Protein AF-A0AAT9IS35-F1 (afdb_monomer)

Secondary structure (DSSP, 8-state):
--S--TTSEEEEE-PPPBTTB---SEEEEEEE-TT--EEEEEEEEE-TTS-EEEEEEE--S---TT--PPEEEEEE--S---TTS-SS-EEEEEEE-SSSEEEEEEEEEEEPTTS-EEEEEEEEEEEE-----HHHHHHTTSPP-

Nearest PDB structures (foldseek):
  7tdz-assembly1_a  TM=3.977E-01  e=5.230E-01  Xenopus laevis
  9bk6-assembly1_A  TM=6.187E-01  e=5.089E+00  synthetic construct
  7fik-assembly1_e  TM=2.951E-01  e=8.330E-01  Xenopus laevis
  7wb4-assembly1_E  TM=2.796E-01  e=5.644E+00  Xenopus laevis

Solvent-accessible surface area (backbone atoms only — not comparable to full-atom values): 8765 Å² total; per-residue (Å²): 133,79,78,72,58,94,70,39,48,77,47,78,50,67,68,69,74,53,96,88,45,68,78,53,56,55,31,40,38,39,34,26,39,75,85,44,30,48,41,28,42,31,45,36,36,38,31,94,86,75,50,74,46,71,49,78,44,72,48,88,60,91,50,48,79,83,58,97,56,69,48,77,49,72,46,72,48,87,68,82,68,48,99,88,55,77,62,81,31,32,39,40,38,39,31,31,74,78,62,67,50,28,39,40,36,39,35,35,30,32,74,43,93,88,78,45,74,43,81,76,46,79,49,77,49,75,48,69,66,71,76,95,40,72,73,58,57,52,51,76,75,46,81,84,126

Radius of gyration: 17.11 Å; Cα contacts (8 Å, |Δi|>4): 267; chains: 1; bounding box: 49×51×41 Å

Sequence (145 aa):
MDFYVNSDRLFLLAMPRILGFVFNPISLYFVQASDGAMKAVVYEVNNTFGDRHSYVLPVRQNVSNQTHRPIHQAADKRLHVSPFMDMDMAYDFELIPPEDTFVLNIRLKQQTDGGIFRDMLFAGFTAKREALRDSALLRLFSPCR

pLDDT: mean 87.16, std 10.67, range [41.78, 97.25]

Mean predicted aligned error: 6.3 Å

Structure (mmCIF, N/CA/C/O backbone):
data_AF-A0AAT9IS35-F1
#
_entry.id   AF-A0AAT9IS35-F1
#
loop_
_atom_site.group_PDB
_atom_site.id
_atom_site.type_symbol
_atom_site.label_atom_id
_atom_site.label_alt_id
_atom_site.label_comp_id
_atom_site.label_asym_id
_atom_site.label_entity_id
_atom_site.label_seq_id
_atom_site.pdbx_PDB_ins_code
_atom_site.Cartn_x
_atom_site.Cartn_y
_atom_site.Cartn_z
_atom_site.occupancy
_atom_site.B_iso_or_equiv
_atom_site.auth_seq_id
_atom_site.auth_comp_id
_atom_site.auth_asym_id
_atom_site.auth_atom_id
_atom_site.pdbx_PDB_model_num
ATOM 1 N N . MET A 1 1 ? -0.357 -22.357 3.667 1.00 54.06 1 MET A N 1
ATOM 2 C CA . MET A 1 1 ? -0.107 -21.451 4.805 1.00 54.06 1 MET A CA 1
ATOM 3 C C . MET A 1 1 ? -1.257 -20.470 4.791 1.00 54.06 1 MET A C 1
ATOM 5 O O . MET A 1 1 ? -1.416 -19.791 3.783 1.00 54.06 1 MET A O 1
ATOM 9 N N . ASP A 1 2 ? -2.104 -20.484 5.813 1.00 68.62 2 ASP A N 1
ATOM 10 C CA . ASP A 1 2 ? -3.328 -19.681 5.799 1.00 68.62 2 ASP A CA 1
ATOM 11 C C . ASP A 1 2 ? -3.000 -18.244 6.197 1.00 68.62 2 ASP A C 1
ATOM 13 O O . ASP A 1 2 ? -2.477 -17.986 7.283 1.00 68.62 2 ASP A O 1
ATOM 17 N N . PHE A 1 3 ? -3.270 -17.300 5.295 1.00 71.94 3 PHE A N 1
ATOM 18 C CA . PHE A 1 3 ? -2.990 -15.882 5.530 1.00 71.94 3 PHE A CA 1
ATOM 19 C C . PHE A 1 3 ? -3.911 -15.272 6.595 1.00 71.94 3 PHE A C 1
ATOM 21 O O . PHE A 1 3 ? -3.524 -14.303 7.245 1.00 71.94 3 PHE A O 1
ATOM 28 N N . TYR A 1 4 ? -5.096 -15.850 6.808 1.00 84.00 4 TYR A N 1
ATOM 29 C CA . TYR A 1 4 ? -6.086 -15.395 7.781 1.00 84.00 4 TYR A CA 1
ATOM 30 C C . TYR A 1 4 ? -6.882 -16.576 8.351 1.00 84.00 4 TYR A C 1
ATOM 32 O O . TYR A 1 4 ? -6.933 -17.650 7.754 1.00 84.00 4 TYR A O 1
ATOM 40 N N . VAL A 1 5 ? -7.507 -16.364 9.506 1.00 89.69 5 VAL A N 1
ATOM 41 C CA . VAL A 1 5 ? -8.535 -17.236 10.091 1.00 89.69 5 VAL A CA 1
ATOM 42 C C . VAL A 1 5 ? -9.792 -16.414 10.394 1.00 89.69 5 VAL A C 1
ATOM 44 O O . VAL A 1 5 ? -9.729 -15.191 10.452 1.00 89.69 5 VAL A O 1
ATOM 47 N N . ASN A 1 6 ? -10.943 -17.055 10.609 1.00 89.69 6 ASN A N 1
ATOM 48 C CA . ASN A 1 6 ? -12.226 -16.349 10.789 1.00 89.69 6 ASN A CA 1
ATOM 49 C C . ASN A 1 6 ? -12.286 -15.405 12.003 1.00 89.69 6 ASN A C 1
ATOM 51 O O . ASN A 1 6 ? -13.132 -14.517 12.039 1.00 89.69 6 ASN A O 1
ATOM 55 N N . SER A 1 7 ? -11.426 -15.599 13.004 1.00 91.25 7 SER A N 1
ATOM 56 C CA . SER A 1 7 ? -11.315 -14.706 14.164 1.00 91.25 7 SER A CA 1
ATOM 57 C C . SER A 1 7 ? -10.470 -13.455 13.898 1.00 91.25 7 SER A C 1
ATOM 59 O O . SER A 1 7 ? -10.414 -12.574 14.756 1.00 91.25 7 SER A O 1
ATOM 61 N N . ASP A 1 8 ? -9.791 -13.381 12.751 1.00 93.06 8 ASP A N 1
ATOM 62 C CA . ASP A 1 8 ? -8.950 -12.246 12.384 1.00 93.06 8 ASP A CA 1
ATOM 63 C C . ASP A 1 8 ? -9.802 -11.062 11.909 1.00 93.06 8 ASP A C 1
ATOM 65 O O . ASP A 1 8 ? -10.892 -11.207 11.352 1.00 93.06 8 ASP A O 1
ATOM 69 N N . ARG A 1 9 ? -9.274 -9.855 12.100 1.00 92.38 9 ARG A N 1
ATOM 70 C CA . ARG A 1 9 ? -9.866 -8.612 11.609 1.00 92.38 9 ARG A CA 1
ATOM 71 C C . ARG A 1 9 ? -9.214 -8.230 10.288 1.00 92.38 9 ARG A C 1
ATOM 73 O O . ARG A 1 9 ? -7.988 -8.200 10.183 1.00 92.38 9 ARG A O 1
ATOM 80 N N . LEU A 1 10 ? -10.038 -7.892 9.299 1.00 93.19 10 LEU A N 1
ATOM 81 C CA . LEU A 1 10 ? -9.585 -7.354 8.020 1.00 93.19 10 LEU A CA 1
ATOM 82 C C . LEU A 1 10 ? -9.937 -5.872 7.914 1.00 93.19 10 LEU A C 1
ATOM 84 O O . LEU A 1 10 ? -11.077 -5.477 8.165 1.00 93.19 10 LEU A O 1
ATOM 88 N N . PHE A 1 11 ? -8.967 -5.059 7.504 1.00 91.31 11 PHE A N 1
ATOM 89 C CA . PHE A 1 11 ? -9.161 -3.630 7.256 1.00 91.31 11 PHE A CA 1
ATOM 90 C C . PHE A 1 11 ? -8.762 -3.282 5.831 1.00 91.31 11 PHE A C 1
ATOM 92 O O . PHE A 1 11 ? -7.799 -3.837 5.311 1.00 91.31 11 PHE A O 1
ATOM 99 N N . LEU A 1 12 ? -9.470 -2.327 5.232 1.00 94.06 12 LEU A N 1
ATOM 100 C CA . LEU A 1 12 ? -9.160 -1.778 3.918 1.00 94.06 12 LEU A CA 1
ATOM 101 C C . LEU A 1 12 ? -8.822 -0.295 4.051 1.00 94.06 12 LEU A C 1
ATOM 103 O O . LEU A 1 12 ? -9.606 0.474 4.609 1.00 94.06 12 LEU A O 1
ATOM 107 N N . LEU A 1 13 ? -7.684 0.102 3.489 1.00 93.50 13 LEU A N 1
ATOM 108 C CA . LEU A 1 13 ? -7.369 1.490 3.188 1.00 93.50 13 LEU A CA 1
ATOM 109 C C . LEU A 1 13 ? -7.463 1.703 1.677 1.00 93.50 13 LEU A C 1
ATOM 111 O O . LEU A 1 13 ? -6.655 1.177 0.911 1.00 93.50 13 LEU A O 1
ATOM 115 N N . ALA A 1 14 ? -8.459 2.482 1.276 1.00 93.38 14 ALA A N 1
ATOM 116 C CA . ALA A 1 14 ? -8.701 2.893 -0.097 1.00 93.38 14 ALA A CA 1
ATOM 117 C C . ALA A 1 14 ? -9.485 4.212 -0.101 1.00 93.38 14 ALA A C 1
ATOM 119 O O . ALA A 1 14 ? -10.139 4.567 0.883 1.00 93.38 14 ALA A O 1
ATOM 120 N N . MET A 1 15 ? -9.452 4.926 -1.220 1.00 88.69 15 MET A N 1
ATOM 121 C CA . MET A 1 15 ? -10.294 6.089 -1.455 1.00 88.69 15 MET A CA 1
ATOM 122 C C . MET A 1 15 ? -11.684 5.629 -1.926 1.00 88.69 15 MET A C 1
ATOM 124 O O . MET A 1 15 ? -11.783 4.917 -2.936 1.00 88.69 15 MET A O 1
ATOM 128 N N . PRO A 1 16 ? -12.773 6.012 -1.233 1.00 87.38 16 PRO A N 1
ATOM 129 C CA . PRO A 1 16 ? -14.121 5.790 -1.739 1.00 87.38 16 PRO A CA 1
ATOM 130 C C . PRO A 1 16 ? -14.374 6.668 -2.970 1.00 87.38 16 PRO A C 1
ATOM 132 O O . PRO A 1 16 ? -13.707 7.679 -3.184 1.00 87.38 16 PRO A O 1
ATOM 135 N N . ARG A 1 17 ? -15.372 6.310 -3.782 1.00 88.12 17 ARG A N 1
ATOM 136 C CA . ARG A 1 17 ? -15.785 7.154 -4.907 1.00 88.12 17 ARG A CA 1
ATOM 137 C C . ARG A 1 17 ? -16.432 8.434 -4.384 1.00 88.12 17 ARG A C 1
ATOM 139 O O . ARG A 1 17 ? -17.448 8.371 -3.698 1.00 88.12 17 ARG A O 1
ATOM 146 N N . ILE A 1 18 ? -15.876 9.582 -4.755 1.00 84.69 18 ILE A N 1
ATOM 147 C CA . ILE A 1 18 ? -16.357 10.904 -4.353 1.00 84.69 18 ILE A CA 1
ATOM 148 C C . ILE A 1 18 ? -16.794 11.669 -5.606 1.00 84.69 18 ILE A C 1
ATOM 150 O O . ILE A 1 18 ? -16.006 11.856 -6.527 1.00 84.69 18 ILE A O 1
ATOM 154 N N . LEU A 1 19 ? -18.068 12.085 -5.659 1.00 85.69 19 LEU 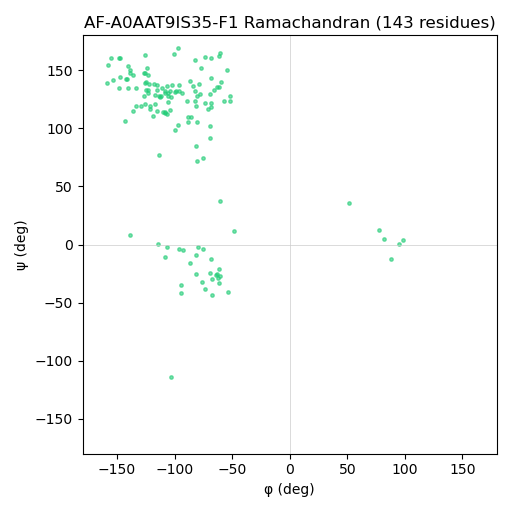A N 1
ATOM 155 C CA . LEU A 1 19 ? -18.668 12.815 -6.794 1.00 85.69 19 LEU A CA 1
ATOM 156 C C . LEU A 1 19 ? -18.443 12.143 -8.165 1.00 85.69 19 LEU A C 1
ATOM 158 O O . LEU A 1 19 ? -18.253 12.808 -9.177 1.00 85.69 19 LEU A O 1
ATOM 162 N N . GLY A 1 20 ? -18.444 10.808 -8.199 1.00 84.94 20 GLY A N 1
ATOM 163 C CA . GLY A 1 20 ? -18.211 10.029 -9.420 1.00 84.94 20 GLY A CA 1
ATOM 164 C C . GLY A 1 20 ? -16.739 9.724 -9.717 1.00 84.94 20 GLY A C 1
ATOM 165 O O . GLY A 1 20 ? -16.471 8.823 -10.508 1.00 84.94 20 GLY A O 1
ATOM 166 N N . PHE A 1 21 ? -15.797 10.373 -9.031 1.00 81.19 21 PHE A N 1
ATOM 167 C CA . PHE A 1 21 ? -14.361 10.174 -9.216 1.00 81.19 21 PHE A CA 1
ATOM 168 C C . PHE A 1 21 ? -13.796 9.191 -8.190 1.00 81.19 21 PHE A C 1
ATOM 170 O O . PHE A 1 21 ? -14.126 9.234 -7.004 1.00 81.19 21 PHE A O 1
ATOM 177 N N . VAL A 1 22 ? -12.936 8.286 -8.647 1.00 87.50 22 VAL A N 1
ATOM 178 C CA . VAL A 1 22 ? -12.158 7.390 -7.789 1.00 87.50 22 VAL A CA 1
ATOM 179 C C . VAL A 1 22 ? -10.826 7.111 -8.459 1.00 87.50 22 VAL A C 1
ATOM 181 O O . VAL A 1 22 ? -10.778 6.827 -9.654 1.00 87.50 22 VAL A O 1
ATOM 184 N N . PHE A 1 23 ? -9.749 7.181 -7.687 1.00 82.75 23 PHE A N 1
ATOM 185 C CA . PHE A 1 23 ? -8.435 6.770 -8.147 1.00 82.75 23 PHE A CA 1
ATOM 186 C C . PHE A 1 23 ? -7.690 6.103 -6.993 1.00 82.75 23 PHE A C 1
ATOM 188 O O . PHE A 1 23 ? -7.257 6.767 -6.057 1.00 82.75 23 PHE A O 1
ATOM 195 N N . ASN A 1 24 ? -7.575 4.777 -7.061 1.00 89.19 24 ASN A N 1
ATOM 196 C CA . ASN A 1 24 ? -6.856 3.953 -6.091 1.00 89.19 24 ASN A CA 1
ATOM 197 C C . ASN A 1 24 ? -5.637 3.322 -6.777 1.00 89.19 24 ASN A C 1
ATOM 199 O O . ASN A 1 24 ? -5.699 2.143 -7.130 1.00 89.19 24 ASN A O 1
ATOM 203 N N . PRO A 1 25 ? -4.537 4.071 -6.997 1.00 90.50 25 PRO A N 1
ATOM 204 C CA . PRO A 1 25 ? -3.321 3.508 -7.595 1.00 90.50 25 PRO A CA 1
ATOM 205 C C . PRO A 1 25 ? -2.751 2.383 -6.724 1.00 90.50 25 PRO A C 1
ATOM 207 O O . PRO A 1 25 ? -2.122 1.455 -7.225 1.00 90.50 25 PRO A O 1
ATOM 210 N N . ILE A 1 26 ? -3.027 2.446 -5.420 1.00 94.81 26 ILE A N 1
ATOM 211 C CA . ILE A 1 26 ? -2.792 1.377 -4.465 1.00 94.81 26 ILE A CA 1
ATOM 212 C C . ILE A 1 26 ? -3.946 1.312 -3.459 1.00 94.81 26 ILE A C 1
ATOM 214 O O . ILE A 1 26 ? -4.488 2.340 -3.055 1.00 94.81 26 ILE A O 1
ATOM 218 N N . SER A 1 27 ? -4.336 0.104 -3.069 1.00 95.88 27 SER A N 1
ATOM 219 C CA . SER A 1 27 ? -5.227 -0.187 -1.942 1.00 95.88 27 SER A CA 1
ATOM 220 C C . SER A 1 27 ? -4.533 -1.166 -1.004 1.00 95.88 27 SER A C 1
ATOM 222 O O . SER A 1 27 ? -3.856 -2.087 -1.464 1.00 95.88 27 SER A O 1
ATOM 224 N N . LEU A 1 28 ? -4.676 -0.966 0.306 1.00 96.50 28 LEU A N 1
ATOM 225 C CA . LEU A 1 28 ? -4.041 -1.821 1.308 1.00 96.50 28 LEU A CA 1
ATOM 226 C C . LEU A 1 28 ? -5.082 -2.624 2.069 1.00 96.50 28 LEU A C 1
ATOM 228 O O . LEU A 1 28 ? -6.003 -2.046 2.648 1.00 96.50 28 LEU A O 1
ATOM 232 N N . TYR A 1 29 ? -4.887 -3.937 2.127 1.00 95.56 29 TYR A N 1
ATOM 233 C CA . TYR A 1 29 ? -5.631 -4.806 3.029 1.00 95.56 29 TYR A CA 1
ATOM 234 C C . TYR A 1 29 ? -4.729 -5.223 4.181 1.00 95.56 29 TYR A C 1
ATOM 236 O O . TYR A 1 29 ? -3.635 -5.739 3.962 1.00 95.56 29 TYR A O 1
ATOM 244 N N . PHE A 1 30 ? -5.197 -5.027 5.405 1.00 93.81 30 PHE A N 1
ATOM 245 C CA . PHE A 1 30 ? -4.498 -5.426 6.621 1.00 93.81 30 PHE A CA 1
ATOM 246 C C . PHE A 1 30 ? -5.183 -6.646 7.211 1.00 93.81 30 PHE A C 1
ATOM 248 O O . PHE A 1 30 ? -6.401 -6.627 7.391 1.00 93.81 30 PHE A O 1
ATOM 255 N N . VAL A 1 31 ? -4.406 -7.674 7.539 1.00 93.31 31 VAL A N 1
ATOM 256 C CA . VAL A 1 31 ? -4.884 -8.845 8.276 1.00 93.31 31 VAL A CA 1
ATOM 257 C C . VAL A 1 31 ? -4.310 -8.788 9.680 1.00 93.31 31 VAL A C 1
ATOM 259 O O . VAL A 1 31 ? -3.101 -8.923 9.864 1.00 93.31 31 VAL A O 1
ATOM 262 N N . GLN A 1 32 ? -5.179 -8.602 10.665 1.00 90.88 32 GLN A N 1
ATOM 263 C CA . GLN A 1 32 ? -4.812 -8.500 12.070 1.00 90.88 32 GLN 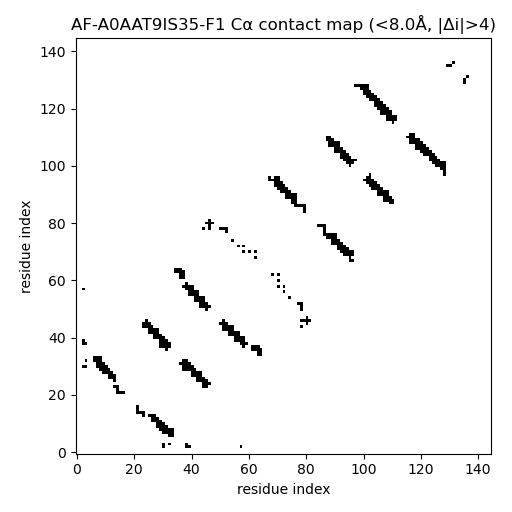A CA 1
ATOM 264 C C . GLN A 1 32 ? -5.375 -9.693 12.846 1.00 90.88 32 GLN A C 1
ATOM 266 O O . GLN A 1 32 ? -6.569 -9.976 12.775 1.00 90.88 32 GLN A O 1
ATOM 271 N N . ALA A 1 33 ? -4.522 -10.379 13.600 1.00 89.88 33 ALA A N 1
ATOM 272 C CA . ALA A 1 33 ? -4.915 -11.452 14.502 1.00 89.88 33 ALA A CA 1
ATOM 273 C C . ALA A 1 33 ? -5.868 -10.961 15.604 1.00 89.88 33 ALA A C 1
ATOM 275 O O . ALA A 1 33 ? -5.947 -9.768 15.903 1.00 89.88 33 ALA A O 1
ATOM 276 N N . SER A 1 34 ? -6.574 -11.883 16.259 1.00 88.44 34 SER A N 1
ATOM 277 C CA . SER A 1 34 ? -7.469 -11.559 17.381 1.00 88.44 34 SER A CA 1
ATOM 278 C C . SER A 1 34 ? -6.744 -10.983 18.606 1.00 88.44 34 SER A C 1
ATOM 280 O O . SER A 1 34 ? -7.342 -10.237 19.375 1.00 88.44 34 SER A O 1
ATOM 282 N N . ASP A 1 35 ? -5.460 -11.306 18.784 1.00 86.44 35 ASP A N 1
ATOM 283 C CA . ASP A 1 35 ? -4.572 -10.692 19.787 1.00 86.44 35 ASP A CA 1
ATOM 284 C C . ASP A 1 35 ? -4.028 -9.316 19.345 1.00 86.44 35 ASP A C 1
ATOM 286 O O . ASP A 1 35 ? -3.324 -8.640 20.096 1.00 86.44 35 ASP A O 1
ATOM 290 N N . GLY A 1 36 ? -4.390 -8.907 18.125 1.00 85.44 36 GLY A N 1
ATOM 291 C CA . GLY A 1 36 ? -4.049 -7.669 17.449 1.00 85.44 36 GLY A CA 1
ATOM 292 C C . GLY A 1 36 ? -2.684 -7.627 16.759 1.00 85.44 36 GLY A C 1
ATOM 293 O O . GLY A 1 36 ? -2.324 -6.593 16.193 1.00 85.44 36 GLY A O 1
ATOM 294 N N . ALA A 1 37 ? -1.940 -8.733 16.722 1.00 86.62 37 ALA A N 1
ATOM 295 C CA . ALA A 1 37 ? -0.723 -8.811 15.922 1.00 86.62 37 ALA A CA 1
ATOM 296 C C . ALA A 1 37 ? -1.031 -8.659 14.422 1.00 86.62 37 ALA A C 1
ATOM 298 O O . ALA A 1 37 ? -1.960 -9.275 13.891 1.00 86.62 37 ALA A O 1
ATOM 299 N N . MET A 1 38 ? -0.240 -7.857 13.706 1.00 89.25 38 MET A N 1
ATOM 300 C CA . MET A 1 38 ? -0.366 -7.769 12.248 1.00 89.25 38 MET A CA 1
ATOM 301 C C . MET A 1 38 ? 0.195 -9.045 11.608 1.00 89.25 38 MET A C 1
ATOM 303 O O . MET A 1 38 ? 1.365 -9.364 11.801 1.00 89.25 38 MET A O 1
ATOM 307 N N . LYS A 1 39 ? -0.621 -9.768 10.835 1.00 90.94 39 LYS A N 1
ATOM 308 C CA . LYS A 1 39 ? -0.243 -11.034 10.183 1.00 90.94 39 LYS A CA 1
ATOM 309 C C . LYS A 1 39 ? 0.242 -10.839 8.755 1.00 90.94 39 LYS A C 1
ATOM 311 O O . LYS A 1 39 ? 1.193 -11.492 8.329 1.00 90.94 39 LYS A O 1
ATOM 316 N N . ALA A 1 40 ? -0.427 -9.979 7.996 1.00 93.06 40 ALA A N 1
ATOM 317 C CA . ALA A 1 40 ? -0.119 -9.746 6.591 1.00 93.06 40 ALA A CA 1
ATOM 318 C C . ALA A 1 40 ? -0.629 -8.380 6.133 1.00 93.06 40 ALA A C 1
ATOM 320 O O . ALA A 1 40 ? -1.612 -7.859 6.665 1.00 93.06 40 ALA A O 1
ATOM 321 N N . VAL A 1 41 ? 0.019 -7.850 5.100 1.00 94.69 41 VAL A N 1
ATOM 322 C CA . VAL A 1 41 ? -0.466 -6.701 4.339 1.00 94.69 41 VAL A CA 1
ATOM 323 C C . VAL A 1 41 ? -0.536 -7.101 2.872 1.00 94.69 41 VAL A C 1
ATOM 325 O O . VAL A 1 41 ? 0.389 -7.717 2.336 1.00 94.69 41 VAL A O 1
ATOM 328 N N . VAL A 1 42 ? -1.659 -6.789 2.232 1.00 96.31 42 VAL A N 1
ATOM 329 C CA . VAL A 1 42 ? -1.842 -6.954 0.790 1.00 96.31 42 VAL A CA 1
ATOM 330 C C . VAL A 1 42 ? -1.800 -5.587 0.136 1.00 96.31 42 VAL A C 1
ATOM 332 O O . VAL A 1 42 ? -2.614 -4.725 0.461 1.00 96.31 42 VAL A O 1
ATOM 335 N N . TYR A 1 43 ? -0.880 -5.417 -0.805 1.00 97.00 43 TYR A N 1
ATOM 336 C CA . TYR A 1 43 ? -0.745 -4.218 -1.621 1.00 97.00 43 TYR A CA 1
ATOM 337 C C . TYR A 1 43 ? -1.392 -4.488 -2.972 1.00 97.00 43 TYR A C 1
ATOM 339 O O . TYR A 1 43 ? -0.800 -5.135 -3.834 1.00 97.00 43 TYR A O 1
ATOM 347 N N . GLU A 1 44 ? -2.624 -4.033 -3.152 1.00 96.75 44 GLU A N 1
ATOM 348 C CA . GLU A 1 44 ? -3.317 -4.113 -4.431 1.00 96.75 44 GLU A CA 1
ATOM 349 C C . GLU A 1 44 ? -2.983 -2.871 -5.255 1.00 96.75 44 GLU A C 1
ATOM 351 O O . GLU A 1 44 ? -3.455 -1.777 -4.958 1.00 96.75 44 GLU A O 1
ATOM 356 N N . VAL A 1 45 ? -2.138 -3.034 -6.269 1.00 95.38 45 VAL A N 1
ATOM 357 C CA . VAL A 1 45 ? -1.708 -1.955 -7.159 1.00 95.38 45 VAL A CA 1
ATOM 358 C C . VAL A 1 45 ? -2.531 -2.010 -8.437 1.00 95.38 45 VAL A C 1
ATOM 360 O O . VAL A 1 45 ? -2.659 -3.071 -9.049 1.00 95.38 45 VAL A O 1
ATOM 363 N N . ASN A 1 46 ? -3.057 -0.859 -8.846 1.00 92.81 46 ASN A N 1
ATOM 364 C CA . ASN A 1 46 ? -3.816 -0.687 -10.080 1.00 92.81 46 ASN A CA 1
ATOM 365 C C . ASN A 1 46 ? -3.049 0.251 -11.016 1.00 92.81 46 ASN A C 1
ATOM 367 O O . ASN A 1 46 ? -2.525 1.274 -10.571 1.00 92.81 46 ASN A O 1
ATOM 371 N N . ASN A 1 47 ? -2.986 -0.072 -12.309 1.00 88.75 47 ASN A N 1
ATOM 372 C CA . ASN A 1 47 ? -2.426 0.834 -13.313 1.00 88.75 47 ASN A CA 1
ATOM 373 C C . ASN A 1 47 ? -3.534 1.624 -14.034 1.00 88.75 47 ASN A C 1
ATOM 375 O O . ASN A 1 47 ? -4.725 1.335 -13.918 1.00 88.75 47 ASN A O 1
ATOM 379 N N . THR A 1 48 ? -3.143 2.635 -14.810 1.00 83.38 48 THR A N 1
ATOM 380 C CA . THR A 1 48 ? -4.080 3.442 -15.611 1.00 83.38 48 THR A CA 1
ATOM 381 C C . THR A 1 48 ? -4.594 2.720 -16.860 1.00 83.38 48 THR A C 1
ATOM 383 O O . THR A 1 48 ? -5.436 3.267 -17.567 1.00 83.38 48 THR A O 1
ATOM 386 N N . PHE A 1 49 ? -4.102 1.510 -17.137 1.00 84.31 49 PHE A N 1
ATOM 387 C CA . PHE A 1 49 ? -4.516 0.665 -18.259 1.00 84.31 49 PHE A CA 1
ATOM 388 C C . PHE A 1 49 ? -5.636 -0.318 -17.879 1.00 84.31 49 PHE A C 1
ATOM 390 O O . PHE A 1 49 ? -6.178 -0.988 -18.752 1.00 84.31 49 PHE A O 1
ATOM 397 N N . GLY A 1 50 ? -6.023 -0.365 -16.598 1.00 84.31 50 GLY A N 1
ATOM 398 C CA . GLY A 1 50 ? -7.089 -1.228 -16.085 1.00 84.31 50 GLY A CA 1
ATOM 399 C C . GLY A 1 50 ? -6.605 -2.561 -15.509 1.00 84.31 50 GLY A C 1
ATOM 400 O O . GLY A 1 50 ? -7.428 -3.336 -15.024 1.00 84.31 50 GLY A O 1
ATOM 401 N N . ASP A 1 51 ? -5.296 -2.818 -15.510 1.00 90.62 51 ASP A N 1
ATOM 402 C CA . ASP A 1 51 ? -4.716 -3.997 -14.877 1.00 90.62 51 ASP A CA 1
ATOM 403 C C . ASP A 1 51 ? -4.524 -3.795 -13.377 1.00 90.62 51 ASP A C 1
ATOM 405 O O . ASP A 1 51 ? -4.381 -2.681 -12.857 1.00 90.62 51 ASP A O 1
ATOM 409 N N . ARG A 1 52 ? -4.431 -4.931 -12.689 1.00 93.62 52 ARG A N 1
ATOM 410 C CA . ARG A 1 52 ? -4.294 -5.002 -11.245 1.00 93.62 52 ARG A CA 1
ATOM 411 C C . ARG A 1 52 ? -3.364 -6.130 -10.829 1.00 93.62 52 ARG A C 1
ATOM 413 O O . ARG A 1 52 ? -3.407 -7.218 -11.399 1.00 93.62 52 ARG A O 1
ATOM 420 N N . HIS A 1 53 ? -2.571 -5.889 -9.790 1.00 95.69 53 HIS A N 1
ATOM 421 C CA . HIS A 1 53 ? -1.729 -6.905 -9.170 1.00 95.69 53 HIS A CA 1
ATOM 422 C C . HIS A 1 53 ? -1.712 -6.766 -7.647 1.00 95.69 53 HIS A C 1
ATOM 424 O O . HIS A 1 53 ? -1.523 -5.668 -7.127 1.00 95.69 53 HIS A O 1
ATOM 430 N N . SER A 1 54 ? -1.860 -7.887 -6.939 1.00 96.56 54 SER A N 1
ATOM 431 C CA . SER A 1 54 ? -1.897 -7.921 -5.475 1.00 96.56 54 SER A CA 1
ATOM 432 C C . SER A 1 54 ? -0.632 -8.575 -4.921 1.00 96.56 54 SER A C 1
ATOM 434 O O . SER A 1 54 ? -0.417 -9.772 -5.098 1.00 96.56 54 SER A O 1
ATOM 436 N N . TYR A 1 55 ? 0.190 -7.802 -4.212 1.00 96.62 55 TYR A N 1
ATOM 437 C CA . TYR A 1 55 ? 1.351 -8.314 -3.483 1.00 96.62 55 TYR A CA 1
ATOM 438 C C . TYR A 1 55 ? 0.913 -8.726 -2.077 1.00 96.62 55 TYR A C 1
ATOM 440 O O . TYR A 1 55 ? 0.582 -7.872 -1.258 1.00 96.62 55 TYR A O 1
ATOM 448 N N . VAL A 1 56 ? 0.884 -10.028 -1.795 1.00 95.44 56 VAL A N 1
ATOM 449 C CA . VAL A 1 56 ? 0.460 -10.579 -0.497 1.00 95.44 56 VAL A CA 1
ATOM 450 C C . VAL A 1 56 ? 1.696 -10.860 0.351 1.00 95.44 56 VAL A C 1
ATOM 452 O O . VAL A 1 56 ? 2.395 -11.847 0.119 1.00 95.44 56 VAL A O 1
ATOM 455 N N . LEU A 1 57 ? 1.985 -9.993 1.324 1.00 94.75 57 LEU A N 1
ATOM 456 C CA . LEU A 1 57 ? 3.230 -10.046 2.089 1.00 94.75 57 LEU A CA 1
ATOM 457 C C . LEU A 1 57 ? 2.949 -10.357 3.571 1.00 94.75 57 LEU A C 1
ATOM 459 O O . LEU A 1 57 ? 2.340 -9.538 4.269 1.00 94.75 57 LEU A O 1
ATOM 463 N N . PRO A 1 58 ? 3.391 -11.521 4.093 1.00 92.94 58 PRO A N 1
ATOM 464 C CA . PRO A 1 58 ? 3.268 -11.826 5.512 1.00 92.94 58 PRO A CA 1
ATOM 465 C C . PRO A 1 58 ? 4.183 -10.915 6.335 1.00 92.94 58 PRO A C 1
ATOM 467 O O . PRO A 1 58 ? 5.313 -10.604 5.944 1.00 92.94 58 PRO A O 1
ATOM 470 N N . VAL A 1 59 ? 3.708 -10.508 7.504 1.00 90.38 59 VAL A N 1
ATOM 471 C CA . VAL A 1 59 ? 4.486 -9.740 8.472 1.00 90.38 59 VAL A CA 1
ATOM 472 C C . VAL A 1 59 ? 5.263 -10.737 9.324 1.00 90.38 59 VAL A C 1
ATOM 474 O O . VAL A 1 59 ? 4.698 -11.516 10.082 1.00 90.38 59 VAL A O 1
ATOM 477 N N . ARG A 1 60 ? 6.587 -10.764 9.140 1.00 80.19 60 ARG A N 1
ATOM 478 C CA . ARG A 1 60 ? 7.478 -11.722 9.822 1.00 80.19 60 ARG A CA 1
ATOM 479 C C . ARG A 1 60 ? 7.945 -11.246 11.196 1.00 80.19 60 ARG A C 1
ATOM 481 O O . ARG A 1 60 ? 8.479 -12.038 11.965 1.00 80.19 60 ARG A O 1
ATOM 488 N N . GLN A 1 61 ? 7.792 -9.958 11.488 1.00 68.88 61 GLN A N 1
ATOM 489 C CA . GLN A 1 61 ? 8.111 -9.399 12.796 1.00 68.88 61 GLN A CA 1
ATOM 490 C C . GLN A 1 61 ? 6.898 -9.532 13.709 1.0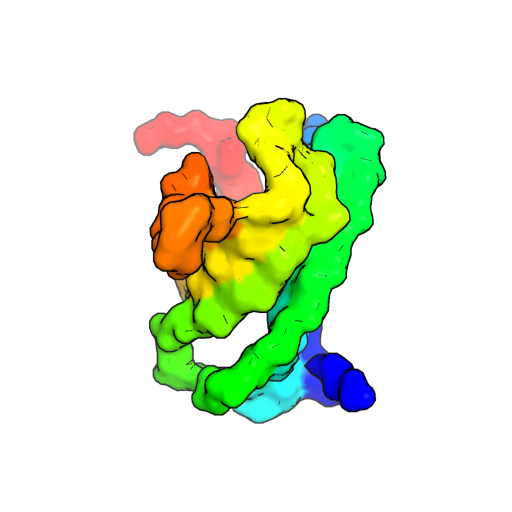0 68.88 61 GLN A C 1
ATOM 492 O O . GLN A 1 61 ? 5.771 -9.308 13.277 1.00 68.88 61 GLN A O 1
ATOM 497 N N . ASN A 1 62 ? 7.129 -9.862 14.978 1.00 58.91 62 ASN A N 1
ATOM 498 C CA . ASN A 1 62 ? 6.071 -9.904 15.981 1.00 58.91 62 ASN A CA 1
ATOM 499 C C . ASN A 1 62 ? 5.707 -8.460 16.374 1.00 58.91 62 ASN A C 1
ATOM 501 O O . ASN A 1 62 ? 6.151 -7.938 17.396 1.00 58.91 62 ASN A O 1
ATOM 505 N N . VAL A 1 63 ? 4.988 -7.768 15.489 1.00 59.78 63 VAL A N 1
ATOM 506 C CA . VAL A 1 63 ? 4.470 -6.419 15.729 1.00 59.78 63 VAL A CA 1
ATOM 507 C C . VAL A 1 63 ? 3.199 -6.588 16.552 1.00 59.78 63 VAL A C 1
ATOM 509 O O . VAL A 1 63 ? 2.104 -6.720 16.006 1.00 59.78 63 VAL A O 1
ATOM 512 N N . SER A 1 64 ? 3.366 -6.696 17.873 1.00 54.25 64 SER A N 1
ATOM 513 C CA . SER A 1 64 ? 2.236 -6.709 18.800 1.00 54.25 64 SER A CA 1
ATOM 514 C C . SER A 1 64 ? 1.639 -5.303 18.939 1.00 54.25 64 SER A C 1
ATOM 516 O O . SER A 1 64 ? 2.287 -4.301 18.628 1.00 54.25 64 SER A O 1
ATOM 518 N N . ASN A 1 65 ? 0.399 -5.273 19.427 1.00 51.34 65 ASN A N 1
ATOM 519 C CA . ASN A 1 65 ? -0.548 -4.161 19.607 1.00 51.34 65 ASN A CA 1
ATOM 520 C C . ASN A 1 65 ? -0.067 -2.854 20.281 1.00 51.34 65 ASN A C 1
ATOM 522 O O . ASN A 1 65 ? -0.896 -2.059 20.712 1.00 51.34 65 ASN A O 1
ATOM 526 N N . GLN A 1 66 ? 1.231 -2.638 20.485 1.00 52.09 66 GLN A N 1
ATOM 527 C CA . GLN A 1 66 ? 1.727 -1.569 21.359 1.00 52.09 66 GLN A CA 1
ATOM 528 C C . GLN A 1 66 ? 2.945 -0.822 20.827 1.00 52.09 66 GLN A C 1
ATOM 530 O O . GLN A 1 66 ? 3.529 -0.007 21.541 1.00 52.09 66 GLN A O 1
ATOM 535 N N . THR A 1 67 ? 3.356 -1.066 19.586 1.00 54.69 67 THR A N 1
ATOM 536 C CA . THR A 1 67 ? 4.484 -0.331 19.024 1.00 54.69 67 THR A CA 1
ATOM 537 C C . THR A 1 67 ? 4.121 0.255 17.673 1.00 54.69 67 THR A C 1
ATOM 539 O O . THR A 1 67 ? 3.883 -0.493 16.732 1.00 54.69 67 THR A O 1
ATOM 542 N N . HIS A 1 68 ? 4.181 1.588 17.578 1.00 67.06 68 HIS A N 1
ATOM 543 C CA . HIS A 1 68 ? 4.222 2.414 16.357 1.00 67.06 68 HIS A CA 1
ATOM 544 C C . HIS A 1 68 ? 5.468 2.103 15.485 1.00 67.06 68 HIS A C 1
ATOM 546 O O . HIS A 1 68 ? 6.131 2.987 14.946 1.00 67.06 68 HIS A O 1
ATOM 552 N N . ARG A 1 69 ? 5.868 0.830 15.417 1.00 79.69 69 ARG A N 1
ATOM 553 C CA . ARG A 1 69 ? 7.054 0.363 14.711 1.00 79.69 69 ARG A CA 1
ATOM 554 C C . ARG A 1 69 ? 6.725 0.202 13.231 1.00 79.69 69 ARG A C 1
ATOM 556 O O . ARG A 1 69 ? 5.725 -0.444 12.912 1.00 79.69 69 ARG A O 1
ATOM 563 N N . PRO A 1 70 ? 7.573 0.734 12.339 1.00 88.75 70 PRO A N 1
ATOM 564 C CA . PRO A 1 70 ? 7.419 0.505 10.917 1.00 88.75 70 PRO A CA 1
ATOM 565 C C . PRO A 1 70 ? 7.538 -0.983 10.568 1.00 88.75 70 PRO A C 1
ATOM 567 O O . PRO A 1 70 ? 8.439 -1.680 11.037 1.00 88.75 70 PRO A O 1
ATOM 570 N N . ILE A 1 71 ? 6.638 -1.460 9.715 1.00 91.88 71 ILE A N 1
ATOM 571 C CA . ILE A 1 71 ? 6.734 -2.751 9.043 1.00 91.88 71 ILE A CA 1
ATOM 572 C C . ILE A 1 71 ? 7.488 -2.522 7.738 1.00 91.88 71 ILE A C 1
ATOM 574 O O . ILE A 1 71 ? 7.057 -1.721 6.911 1.00 91.88 71 ILE A O 1
ATOM 578 N N . HIS A 1 72 ? 8.582 -3.256 7.551 1.00 93.81 72 HIS A N 1
ATOM 579 C CA . HIS A 1 72 ? 9.349 -3.256 6.310 1.00 93.81 72 HIS A CA 1
ATOM 580 C C . HIS A 1 72 ? 9.046 -4.513 5.499 1.00 93.81 72 HIS A C 1
ATOM 582 O O . HIS A 1 72 ? 9.150 -5.630 6.015 1.00 93.81 72 HIS A O 1
ATOM 588 N N . GLN A 1 73 ? 8.673 -4.341 4.234 1.00 95.00 73 GLN A N 1
ATOM 589 C CA . GLN A 1 73 ? 8.370 -5.433 3.312 1.00 95.00 73 GLN A CA 1
ATOM 590 C C . GLN A 1 73 ? 8.925 -5.117 1.926 1.00 95.00 73 GLN A C 1
ATOM 592 O O . GLN A 1 73 ? 9.070 -3.958 1.560 1.00 95.00 73 GLN A O 1
ATOM 597 N N . ALA A 1 74 ? 9.226 -6.145 1.140 1.00 95.06 74 ALA A N 1
ATOM 598 C CA . ALA A 1 74 ? 9.728 -5.968 -0.215 1.00 95.06 74 ALA A CA 1
ATOM 599 C C . ALA A 1 74 ? 9.085 -6.972 -1.170 1.00 95.06 74 ALA A C 1
ATOM 601 O O . ALA A 1 74 ? 8.713 -8.076 -0.760 1.00 95.06 74 ALA A O 1
ATOM 602 N N . ALA A 1 75 ? 8.957 -6.576 -2.434 1.00 95.94 75 ALA A N 1
ATOM 603 C CA . ALA A 1 75 ? 8.447 -7.424 -3.503 1.00 95.94 75 ALA A CA 1
ATOM 604 C C . ALA A 1 75 ? 8.999 -6.984 -4.862 1.00 95.94 75 ALA A C 1
ATOM 606 O O . ALA A 1 75 ? 9.067 -5.787 -5.138 1.00 95.94 75 ALA A O 1
ATOM 607 N N . ASP A 1 76 ? 9.323 -7.936 -5.735 1.00 95.19 76 ASP A N 1
ATOM 608 C CA . ASP A 1 76 ? 9.651 -7.627 -7.131 1.00 95.19 76 ASP A CA 1
ATOM 609 C C . ASP A 1 76 ? 8.462 -6.940 -7.803 1.00 95.19 76 ASP A C 1
ATOM 611 O O . ASP A 1 76 ? 7.315 -7.357 -7.627 1.00 95.19 76 ASP A O 1
ATOM 615 N N . LYS A 1 77 ? 8.713 -5.924 -8.625 1.00 93.88 77 LYS A N 1
ATOM 616 C CA . LYS A 1 77 ? 7.669 -5.258 -9.399 1.00 93.88 77 LYS A CA 1
ATOM 617 C C . LYS A 1 77 ? 7.130 -6.214 -10.462 1.00 93.88 77 LYS A C 1
ATOM 619 O O . LYS A 1 77 ? 7.835 -6.641 -11.369 1.00 93.88 77 LYS A O 1
ATOM 624 N N . ARG A 1 78 ? 5.836 -6.526 -10.377 1.00 93.62 78 ARG A N 1
ATOM 625 C CA . ARG A 1 78 ? 5.132 -7.429 -11.308 1.00 93.62 78 ARG A CA 1
ATOM 626 C C . ARG A 1 78 ? 4.052 -6.742 -12.141 1.00 93.62 78 ARG A C 1
ATOM 628 O O . ARG A 1 78 ? 3.432 -7.396 -12.971 1.00 93.62 78 ARG A O 1
ATOM 635 N N . LEU A 1 79 ? 3.852 -5.434 -11.967 1.00 91.38 79 LEU A N 1
ATOM 636 C CA . LEU A 1 79 ? 2.871 -4.648 -12.718 1.00 91.38 79 LEU A CA 1
ATOM 637 C C . LEU A 1 79 ? 3.533 -3.476 -13.450 1.00 91.38 79 LEU A C 1
ATOM 639 O O . LEU A 1 79 ? 4.314 -2.719 -12.866 1.00 91.38 79 LEU A O 1
ATOM 643 N N . HIS A 1 80 ? 3.192 -3.297 -14.726 1.00 87.06 80 HIS A N 1
ATOM 644 C CA . HIS A 1 80 ? 3.592 -2.119 -15.486 1.00 87.06 80 HIS A CA 1
ATOM 645 C C . HIS A 1 80 ? 2.659 -0.952 -15.141 1.00 87.06 80 HIS A C 1
ATOM 647 O O . HIS A 1 80 ? 1.494 -0.932 -15.533 1.00 87.06 80 HIS A O 1
ATOM 653 N N . VAL A 1 81 ? 3.166 -0.002 -14.352 1.00 81.62 81 VAL A N 1
ATOM 654 C CA . VAL A 1 81 ? 2.395 1.147 -13.839 1.00 81.62 81 VAL A CA 1
ATOM 655 C C . VAL A 1 81 ? 2.771 2.477 -14.497 1.00 81.62 81 VAL A C 1
ATOM 657 O O . VAL A 1 81 ? 2.085 3.470 -14.288 1.00 81.62 81 VAL A O 1
ATOM 660 N N . SER A 1 82 ? 3.865 2.519 -15.263 1.00 80.69 82 SER A N 1
ATOM 661 C CA . SER A 1 82 ? 4.372 3.731 -15.912 1.00 80.69 82 SER A CA 1
ATOM 662 C C . SER A 1 82 ? 5.274 3.371 -17.095 1.00 80.69 82 SER A C 1
ATOM 664 O O . SER A 1 82 ? 6.119 2.487 -16.932 1.00 80.69 82 SER A O 1
ATOM 666 N N . PRO A 1 83 ? 5.179 4.094 -18.227 1.00 78.81 83 PRO A N 1
ATOM 667 C CA . PRO A 1 83 ? 6.050 3.887 -19.384 1.00 78.81 83 PRO A CA 1
ATOM 668 C C . PRO A 1 83 ? 7.513 4.284 -19.129 1.00 78.81 83 PRO A C 1
ATOM 670 O O . PRO A 1 83 ? 8.378 3.947 -19.926 1.00 78.81 83 PRO A O 1
ATOM 673 N N . PHE A 1 84 ? 7.801 4.994 -18.033 1.00 83.31 84 PHE A N 1
ATOM 674 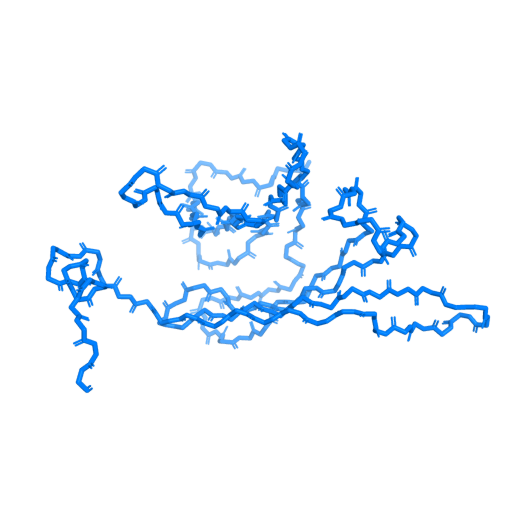C CA . PHE A 1 84 ? 9.149 5.467 -17.694 1.00 83.31 84 PHE A CA 1
ATOM 675 C C . PHE A 1 84 ? 9.899 4.549 -16.719 1.00 83.31 84 PHE A C 1
ATOM 677 O O . PHE A 1 84 ? 11.040 4.839 -16.377 1.00 83.31 84 PHE A O 1
ATOM 684 N N . MET A 1 85 ? 9.252 3.487 -16.223 1.00 82.69 85 MET A N 1
ATOM 685 C CA . MET A 1 85 ? 9.818 2.596 -15.206 1.00 82.69 85 MET A CA 1
ATOM 686 C C . MET A 1 85 ? 9.873 1.162 -15.720 1.00 82.69 85 MET A C 1
ATOM 688 O O . MET A 1 85 ? 8.831 0.544 -15.972 1.00 82.69 85 MET A O 1
ATOM 692 N N . ASP A 1 86 ? 11.085 0.616 -15.786 1.00 86.31 86 ASP A N 1
ATOM 693 C CA . ASP A 1 86 ? 11.317 -0.764 -16.198 1.00 86.31 86 ASP A CA 1
ATOM 694 C C . ASP A 1 86 ? 10.627 -1.777 -15.274 1.00 86.31 86 ASP A C 1
ATOM 696 O O . ASP A 1 86 ? 10.137 -1.477 -14.176 1.00 86.31 86 ASP A O 1
ATOM 700 N N . MET A 1 87 ? 10.530 -3.014 -15.756 1.00 90.31 87 MET A N 1
ATOM 701 C CA . MET A 1 87 ? 9.985 -4.125 -14.974 1.00 90.31 87 MET A CA 1
ATOM 702 C C . MET A 1 87 ? 11.009 -4.736 -14.020 1.00 90.31 87 MET A C 1
ATOM 704 O O . MET A 1 87 ? 10.602 -5.270 -12.994 1.00 90.31 87 MET A O 1
ATOM 708 N N . ASP A 1 88 ? 12.303 -4.621 -14.323 1.00 91.19 88 ASP A N 1
ATOM 709 C CA . ASP A 1 88 ? 13.384 -5.134 -13.479 1.00 91.19 88 ASP A CA 1
ATOM 710 C C . ASP A 1 88 ? 13.680 -4.177 -12.316 1.00 91.19 88 ASP A C 1
ATOM 712 O O . ASP A 1 88 ? 14.637 -3.401 -12.314 1.00 91.19 88 ASP A O 1
ATOM 716 N N . MET A 1 89 ? 12.748 -4.145 -11.366 1.00 93.50 89 MET A N 1
ATOM 717 C CA . MET A 1 89 ? 12.796 -3.304 -10.178 1.00 93.50 89 MET A CA 1
ATOM 718 C C . MET A 1 89 ? 12.107 -4.010 -9.006 1.00 93.50 89 MET A C 1
ATOM 720 O O . MET A 1 89 ? 11.267 -4.889 -9.199 1.00 93.50 89 MET A O 1
ATOM 724 N N . ALA A 1 90 ? 12.401 -3.580 -7.783 1.00 94.69 90 ALA A N 1
ATOM 725 C CA . ALA A 1 90 ? 11.774 -4.084 -6.567 1.00 94.69 90 ALA A CA 1
ATOM 726 C C . ALA A 1 90 ? 11.186 -2.942 -5.735 1.00 94.69 90 ALA A C 1
ATOM 728 O O . ALA A 1 90 ? 11.794 -1.882 -5.579 1.00 94.69 90 ALA A O 1
ATOM 729 N N . TYR A 1 91 ? 10.001 -3.169 -5.183 1.00 95.88 91 TYR A N 1
ATOM 730 C CA . TYR A 1 91 ? 9.418 -2.306 -4.171 1.00 95.88 91 TYR A CA 1
ATOM 731 C C . TYR A 1 91 ? 10.034 -2.596 -2.804 1.00 95.88 91 TYR A C 1
ATOM 733 O O . TYR A 1 91 ? 10.188 -3.752 -2.414 1.00 95.88 91 TYR A O 1
ATOM 741 N N . ASP A 1 92 ? 10.319 -1.530 -2.068 1.00 96.12 92 ASP A N 1
ATOM 742 C CA . ASP A 1 92 ? 10.612 -1.518 -0.640 1.00 96.12 92 ASP A CA 1
ATOM 743 C C . ASP A 1 92 ? 9.541 -0.653 0.034 1.00 96.12 92 ASP A C 1
ATOM 745 O O . ASP A 1 92 ? 9.438 0.555 -0.204 1.00 96.12 92 ASP A O 1
ATOM 749 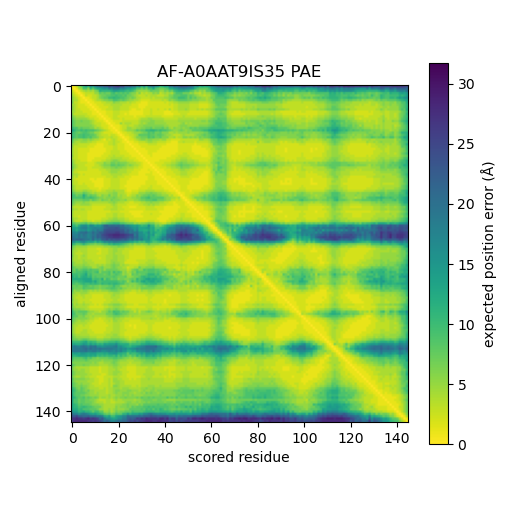N N . PHE A 1 93 ? 8.687 -1.323 0.798 1.00 96.38 93 PHE A N 1
ATOM 750 C CA . PHE A 1 93 ? 7.585 -0.752 1.544 1.00 96.38 93 PHE A CA 1
ATOM 751 C C . PHE A 1 93 ? 7.992 -0.586 3.002 1.00 96.38 93 PHE A C 1
ATOM 753 O O . PHE A 1 93 ? 8.420 -1.534 3.656 1.00 96.38 93 PHE A O 1
ATOM 760 N N . GLU A 1 94 ? 7.746 0.598 3.537 1.00 95.25 94 GLU A N 1
ATOM 761 C CA . GLU A 1 94 ? 7.843 0.899 4.957 1.00 95.25 94 GLU A CA 1
ATOM 762 C C . GLU A 1 94 ? 6.506 1.498 5.387 1.00 95.25 94 GLU A C 1
ATOM 764 O O . GLU A 1 94 ? 6.058 2.494 4.818 1.00 95.25 94 GLU A O 1
ATOM 769 N N . LEU A 1 95 ? 5.830 0.869 6.348 1.00 93.56 95 LEU A N 1
ATOM 770 C CA . LEU A 1 95 ? 4.486 1.285 6.736 1.00 93.56 95 LEU A CA 1
ATOM 771 C C . LEU A 1 95 ? 4.290 1.317 8.251 1.00 93.56 95 LEU A C 1
ATOM 773 O O . LEU A 1 95 ? 4.792 0.459 8.969 1.00 93.56 95 LEU A O 1
ATOM 777 N N . ILE A 1 96 ? 3.492 2.260 8.732 1.00 91.75 96 ILE A N 1
ATOM 778 C CA . ILE A 1 96 ? 2.948 2.243 10.092 1.00 91.75 96 ILE A CA 1
ATOM 779 C C . ILE A 1 96 ? 1.456 1.930 9.953 1.00 91.75 96 ILE A C 1
ATOM 781 O O . ILE A 1 96 ? 0.745 2.724 9.324 1.00 91.75 96 ILE A O 1
ATOM 785 N N . PRO A 1 97 ? 0.981 0.767 10.449 1.00 87.88 97 PRO A N 1
ATOM 786 C CA . PRO A 1 97 ? -0.419 0.385 10.330 1.00 87.88 97 PRO A CA 1
ATOM 787 C C . PRO A 1 97 ? -1.353 1.458 10.889 1.00 87.88 97 PRO A C 1
ATOM 789 O O . PRO A 1 97 ? -0.980 2.173 11.818 1.00 87.88 97 PRO A O 1
ATOM 792 N N . PRO A 1 98 ? -2.572 1.582 10.345 1.00 82.88 98 PRO A N 1
ATOM 793 C CA . PRO A 1 98 ? -3.459 2.671 10.714 1.00 82.88 98 PRO A CA 1
ATOM 794 C C . PRO A 1 98 ? -3.969 2.513 12.158 1.00 82.88 98 PRO A C 1
ATOM 796 O O . PRO A 1 98 ? -4.923 1.777 12.409 1.00 82.88 98 PRO A O 1
ATOM 799 N N . GLU A 1 99 ? -3.397 3.272 13.088 1.00 84.44 99 GLU A N 1
ATOM 800 C CA . GLU A 1 99 ? -3.978 3.587 14.402 1.00 84.44 99 GLU A CA 1
ATOM 801 C C . GLU A 1 99 ? -4.524 5.020 14.350 1.00 84.44 99 GLU A C 1
ATOM 803 O O . GLU A 1 99 ? -5.435 5.279 13.566 1.00 84.44 99 GLU A O 1
ATOM 808 N N . ASP A 1 100 ? -3.964 5.967 15.103 1.00 87.94 100 ASP A N 1
ATOM 809 C CA . ASP A 1 100 ? -4.303 7.391 14.982 1.00 87.94 100 ASP A CA 1
ATOM 810 C C . ASP A 1 100 ? -3.667 8.035 13.747 1.00 87.94 100 ASP A C 1
ATOM 812 O O . ASP A 1 100 ? -4.240 8.937 13.133 1.00 87.94 100 ASP A O 1
ATOM 816 N N . THR A 1 101 ? -2.482 7.556 13.371 1.00 90.00 101 THR A N 1
ATOM 817 C CA . THR A 1 101 ? -1.746 7.981 12.182 1.00 90.00 101 THR A CA 1
ATOM 818 C C . THR A 1 101 ? -1.412 6.759 11.340 1.00 90.00 101 THR A C 1
ATOM 820 O O . THR A 1 101 ? -1.210 5.659 11.847 1.00 90.00 101 THR A O 1
ATOM 823 N N . PHE A 1 102 ? -1.378 6.966 10.036 1.00 92.31 102 PHE A N 1
ATOM 824 C CA . PHE A 1 102 ? -0.953 6.012 9.035 1.00 92.31 102 PHE A CA 1
ATOM 825 C C . PHE A 1 102 ? 0.197 6.624 8.246 1.00 92.31 102 PHE A C 1
ATOM 827 O O . PHE A 1 102 ? 0.140 7.800 7.879 1.00 92.31 102 PHE A O 1
ATOM 834 N N . VAL A 1 103 ? 1.217 5.818 7.967 1.00 94.81 103 VAL A N 1
ATOM 835 C CA . VAL A 1 103 ? 2.342 6.198 7.110 1.00 94.81 103 VAL A CA 1
ATOM 836 C C . VAL A 1 103 ? 2.600 5.060 6.136 1.00 94.81 103 VAL A C 1
ATOM 838 O O . VAL A 1 103 ? 2.640 3.900 6.541 1.00 94.81 103 VAL A O 1
ATOM 841 N N . LEU A 1 104 ? 2.800 5.398 4.868 1.00 96.19 104 LEU A N 1
ATOM 842 C CA . LEU A 1 104 ? 3.274 4.502 3.826 1.00 96.19 104 LEU A CA 1
ATOM 843 C C . LEU A 1 104 ? 4.367 5.194 3.032 1.00 96.19 104 LEU A C 1
ATOM 845 O O . LEU A 1 104 ? 4.125 6.199 2.373 1.00 96.19 104 LEU A O 1
ATOM 849 N N . ASN A 1 105 ? 5.544 4.596 3.050 1.00 97.25 105 ASN A N 1
ATOM 850 C CA . ASN A 1 105 ? 6.684 4.966 2.242 1.00 97.25 105 ASN A CA 1
ATOM 851 C C . ASN A 1 105 ? 6.943 3.830 1.249 1.00 97.25 105 ASN A C 1
ATOM 853 O O . ASN A 1 105 ? 7.053 2.667 1.636 1.00 97.25 105 ASN A O 1
ATOM 857 N N . ILE A 1 106 ? 7.024 4.166 -0.034 1.00 96.62 106 ILE A N 1
ATOM 858 C CA . ILE A 1 106 ? 7.298 3.231 -1.124 1.00 96.62 106 ILE A CA 1
ATOM 859 C C . ILE A 1 106 ? 8.554 3.715 -1.833 1.00 96.62 106 ILE A C 1
ATOM 861 O O . ILE A 1 106 ? 8.557 4.794 -2.430 1.00 96.62 106 ILE A O 1
ATOM 865 N N . ARG A 1 107 ? 9.612 2.911 -1.792 1.00 96.44 107 ARG A N 1
ATOM 866 C CA . ARG A 1 107 ? 10.808 3.095 -2.616 1.00 96.44 107 ARG A CA 1
ATOM 867 C C . ARG A 1 107 ? 10.772 2.072 -3.740 1.00 96.44 107 ARG A C 1
ATOM 869 O O . ARG A 1 107 ? 10.531 0.894 -3.496 1.00 96.44 107 ARG A O 1
ATOM 876 N N . LEU A 1 108 ? 11.004 2.512 -4.969 1.00 95.00 108 LEU A N 1
ATOM 877 C CA . LEU A 1 108 ? 11.195 1.622 -6.107 1.00 95.00 108 LEU A CA 1
ATOM 878 C C . LEU A 1 108 ? 12.683 1.585 -6.431 1.00 95.00 108 LEU A C 1
ATOM 880 O O . LEU A 1 108 ? 13.268 2.615 -6.764 1.00 95.00 108 LEU A O 1
ATOM 884 N N . LYS A 1 109 ? 13.288 0.410 -6.283 1.00 94.44 109 LYS A N 1
ATOM 885 C CA . LYS A 1 109 ? 14.724 0.189 -6.424 1.00 94.44 109 LYS A CA 1
ATOM 886 C C . LYS A 1 109 ? 15.019 -0.547 -7.717 1.00 94.44 109 LYS A C 1
ATOM 888 O O . LYS A 1 109 ? 14.347 -1.526 -8.028 1.00 94.44 109 LYS A O 1
ATOM 893 N N . GLN A 1 110 ? 16.046 -0.108 -8.428 1.00 92.50 110 GLN A N 1
ATOM 894 C CA . GLN A 1 110 ? 16.613 -0.830 -9.563 1.00 92.50 110 GLN A CA 1
ATOM 895 C C . GLN A 1 110 ? 18.002 -1.328 -9.177 1.00 92.50 110 GLN A C 1
ATOM 897 O O . GLN A 1 110 ? 18.786 -0.587 -8.577 1.00 92.50 110 GLN A O 1
ATOM 902 N N . GLN A 1 111 ? 18.298 -2.584 -9.497 1.00 87.12 111 GLN A N 1
ATOM 903 C CA . GLN A 1 111 ? 19.645 -3.114 -9.347 1.00 87.12 111 GLN A CA 1
ATOM 904 C C . GLN A 1 111 ? 20.494 -2.622 -10.521 1.00 87.12 111 GLN A C 1
ATOM 906 O O . GLN A 1 111 ? 20.090 -2.741 -11.673 1.00 87.12 111 GLN A O 1
ATOM 911 N N . THR A 1 112 ? 21.662 -2.058 -10.234 1.00 84.19 112 THR A N 1
ATO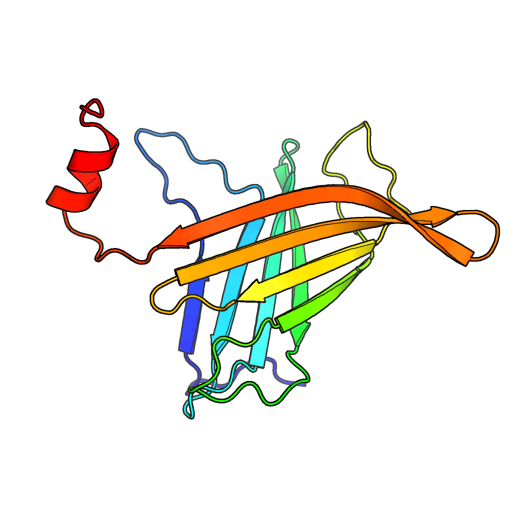M 912 C CA . THR A 1 112 ? 22.631 -1.655 -11.255 1.00 84.19 112 THR A CA 1
ATOM 913 C C . THR A 1 112 ? 23.751 -2.682 -11.377 1.00 84.19 112 THR A C 1
ATOM 915 O O . THR A 1 112 ? 23.983 -3.490 -10.468 1.00 84.19 112 THR A O 1
ATOM 918 N N . ASP A 1 113 ? 24.500 -2.607 -12.478 1.00 78.38 113 ASP A N 1
ATOM 919 C CA . ASP A 1 113 ? 25.732 -3.375 -12.650 1.00 78.38 113 ASP A CA 1
ATOM 920 C C . ASP A 1 113 ? 26.661 -3.162 -11.445 1.00 78.38 113 ASP A C 1
ATOM 922 O O . ASP A 1 113 ? 26.913 -2.034 -11.015 1.00 78.38 113 ASP A O 1
ATOM 926 N N . GLY A 1 114 ? 27.112 -4.269 -10.848 1.00 78.75 114 GLY A N 1
ATOM 927 C CA . GLY A 1 114 ? 27.891 -4.273 -9.604 1.00 78.75 114 GLY A CA 1
ATOM 928 C C . GLY A 1 114 ? 27.095 -4.560 -8.322 1.00 78.75 114 GLY A C 1
ATOM 929 O O . GLY A 1 114 ? 27.680 -4.532 -7.244 1.00 78.75 114 GLY A O 1
ATOM 930 N N . GLY A 1 115 ? 25.792 -4.858 -8.411 1.00 77.88 115 GLY A N 1
ATOM 931 C CA . GLY A 1 115 ? 24.975 -5.284 -7.259 1.00 77.88 115 GLY A CA 1
ATOM 932 C C . GLY A 1 115 ? 24.550 -4.146 -6.325 1.00 77.88 115 GLY A C 1
ATOM 933 O O . GLY A 1 115 ? 24.079 -4.390 -5.215 1.00 77.88 115 GLY A O 1
ATOM 934 N N . ILE A 1 116 ? 24.717 -2.899 -6.765 1.00 82.06 116 ILE A N 1
ATOM 935 C CA . ILE A 1 116 ? 24.274 -1.708 -6.042 1.00 82.06 116 ILE A CA 1
ATOM 936 C C . ILE A 1 116 ? 22.796 -1.472 -6.367 1.00 82.06 116 ILE A C 1
ATOM 938 O O . ILE A 1 116 ? 22.382 -1.558 -7.520 1.00 82.06 116 ILE A O 1
ATOM 942 N N . PHE A 1 117 ? 21.990 -1.160 -5.354 1.00 85.50 117 PHE A N 1
ATOM 943 C CA . PHE A 1 117 ? 20.603 -0.746 -5.556 1.00 85.50 117 PHE A CA 1
ATOM 944 C C . PHE A 1 117 ? 20.520 0.775 -5.624 1.00 85.50 117 PHE A C 1
ATOM 946 O O . PHE A 1 117 ? 21.031 1.469 -4.742 1.00 85.50 117 PHE A O 1
ATOM 953 N N . ARG A 1 118 ? 19.843 1.290 -6.651 1.00 89.25 118 ARG A N 1
ATOM 954 C CA . ARG A 1 118 ? 19.531 2.711 -6.798 1.00 89.25 118 ARG A CA 1
ATOM 955 C C . ARG A 1 118 ? 18.047 2.945 -6.555 1.00 89.25 118 ARG A C 1
ATOM 957 O O . ARG A 1 118 ? 17.207 2.292 -7.173 1.00 89.25 118 ARG A O 1
ATOM 964 N N . ASP A 1 119 ? 17.732 3.914 -5.701 1.00 91.69 119 ASP A N 1
ATOM 965 C CA . ASP A 1 119 ? 16.365 4.407 -5.547 1.00 91.69 119 ASP A CA 1
ATOM 966 C C . ASP A 1 119 ? 15.976 5.197 -6.807 1.00 91.69 119 ASP A C 1
ATOM 968 O O . ASP A 1 119 ? 16.588 6.215 -7.139 1.00 91.69 119 ASP A O 1
ATOM 972 N N . MET A 1 120 ? 14.969 4.705 -7.524 1.00 93.12 120 MET A N 1
ATOM 973 C CA . MET A 1 120 ? 14.453 5.313 -8.753 1.00 93.12 120 MET A CA 1
ATOM 974 C C . MET A 1 120 ? 13.261 6.224 -8.477 1.00 93.12 120 MET A C 1
ATOM 976 O O . MET A 1 120 ? 13.086 7.246 -9.136 1.00 93.12 120 MET A O 1
ATOM 980 N N . LEU A 1 121 ? 12.433 5.856 -7.500 1.00 93.88 121 LEU A N 1
ATOM 981 C CA . LEU A 1 121 ? 11.264 6.630 -7.111 1.00 93.88 121 LEU A CA 1
ATOM 982 C C . LEU A 1 121 ? 10.999 6.476 -5.618 1.00 93.88 121 LEU A C 1
ATOM 984 O O . LEU A 1 121 ? 11.153 5.390 -5.060 1.00 93.88 121 LEU A O 1
ATOM 988 N N . PHE A 1 122 ? 10.543 7.565 -5.005 1.00 95.00 122 PHE A N 1
ATOM 989 C CA . PHE A 1 122 ? 9.991 7.584 -3.660 1.00 95.00 122 PHE A CA 1
ATOM 990 C C . PHE A 1 122 ? 8.570 8.150 -3.702 1.00 95.00 122 PHE A C 1
ATOM 992 O O . PHE A 1 122 ? 8.343 9.217 -4.272 1.00 95.00 122 PHE A O 1
ATOM 999 N N . ALA A 1 123 ? 7.626 7.446 -3.086 1.00 94.69 123 ALA A N 1
ATOM 1000 C CA . ALA A 1 123 ? 6.271 7.922 -2.852 1.00 94.69 123 ALA A CA 1
ATOM 1001 C C . ALA A 1 123 ? 5.935 7.779 -1.366 1.00 94.69 123 ALA A C 1
ATOM 1003 O O . ALA A 1 123 ? 6.095 6.703 -0.793 1.00 94.69 123 ALA A O 1
ATOM 1004 N N . GLY A 1 124 ? 5.465 8.866 -0.759 1.00 95.81 124 GLY A N 1
ATOM 1005 C CA . GLY A 1 124 ? 5.060 8.912 0.642 1.00 95.81 124 GLY A CA 1
ATOM 1006 C C . GLY A 1 124 ? 3.582 9.257 0.769 1.00 95.81 124 GLY A C 1
ATOM 1007 O O . GLY A 1 124 ? 3.087 10.146 0.076 1.00 95.81 124 GLY A O 1
ATOM 1008 N N . PHE A 1 125 ? 2.883 8.576 1.668 1.00 94.50 125 PHE A N 1
ATOM 1009 C CA . PHE A 1 125 ? 1.505 8.870 2.026 1.00 94.50 125 PHE A CA 1
ATOM 1010 C C . PHE A 1 125 ? 1.335 8.812 3.543 1.00 94.50 125 PHE A C 1
ATOM 1012 O O . PHE A 1 125 ? 1.450 7.751 4.153 1.00 94.50 125 PHE A O 1
ATOM 1019 N N . THR A 1 126 ? 1.032 9.963 4.140 1.00 94.38 126 THR A N 1
ATOM 1020 C CA . THR A 1 126 ? 0.743 10.096 5.569 1.00 94.38 126 THR A CA 1
ATOM 1021 C C . THR A 1 126 ? -0.697 10.544 5.745 1.00 94.38 126 THR A C 1
ATOM 1023 O O . THR A 1 126 ? -1.141 11.487 5.090 1.00 94.38 126 THR A O 1
ATOM 1026 N N . ALA A 1 127 ? -1.426 9.889 6.643 1.00 91.88 127 ALA A N 1
ATOM 1027 C CA . ALA A 1 127 ? -2.814 10.212 6.936 1.00 91.88 127 ALA A CA 1
ATOM 1028 C C . ALA A 1 127 ? -3.081 10.154 8.439 1.00 91.88 127 ALA A C 1
ATOM 1030 O O . ALA A 1 127 ? -2.509 9.336 9.153 1.00 91.88 127 ALA A O 1
ATOM 1031 N N . LYS A 1 128 ? -3.992 11.002 8.914 1.00 91.69 128 LYS A N 1
ATOM 1032 C CA . LYS A 1 128 ? -4.535 10.925 10.270 1.00 91.69 128 LYS A CA 1
ATOM 1033 C C . LYS A 1 128 ? -5.919 10.290 10.215 1.00 91.69 128 LYS A C 1
ATOM 1035 O O . LYS A 1 128 ? -6.716 10.625 9.338 1.00 91.69 128 LYS A O 1
ATOM 1040 N N . ARG A 1 129 ? -6.210 9.383 11.146 1.00 90.25 129 ARG A N 1
ATOM 1041 C CA . ARG A 1 129 ? -7.538 8.789 11.278 1.00 90.25 129 ARG A CA 1
ATOM 1042 C C . ARG A 1 129 ? -8.519 9.845 11.776 1.00 90.25 129 ARG A C 1
ATOM 1044 O O . ARG A 1 129 ? -8.309 10.473 12.808 1.00 90.25 129 ARG A O 1
ATOM 1051 N N . GLU A 1 130 ? -9.632 9.962 11.069 1.00 90.50 130 GLU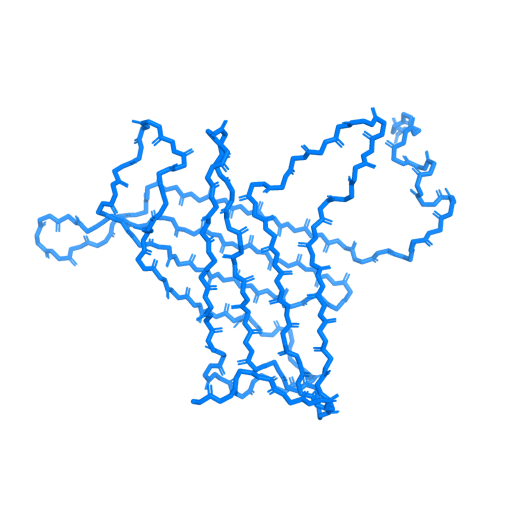 A N 1
ATOM 1052 C CA . GLU A 1 130 ? -10.803 10.720 11.496 1.00 90.50 130 GLU A CA 1
ATOM 1053 C C . GLU A 1 130 ? -12.031 9.812 11.428 1.00 90.50 130 GLU A C 1
ATOM 1055 O O . GLU A 1 130 ? -12.120 8.912 10.586 1.00 90.50 130 GLU A O 1
ATOM 1060 N N . ALA A 1 131 ? -12.984 10.025 12.334 1.00 90.44 131 ALA A N 1
ATOM 1061 C CA . ALA A 1 131 ? -14.243 9.294 12.291 1.00 90.44 131 ALA A CA 1
ATOM 1062 C C . ALA A 1 131 ? -15.023 9.693 11.031 1.00 90.44 131 ALA A C 1
ATOM 1064 O O . ALA A 1 131 ? -15.204 10.882 10.759 1.00 90.44 131 ALA A O 1
ATOM 1065 N N . LEU A 1 132 ? -15.534 8.704 10.295 1.00 87.12 132 LEU A N 1
ATOM 1066 C CA . LEU A 1 132 ? -16.367 8.940 9.120 1.00 87.12 132 LEU A CA 1
ATOM 1067 C C . LEU A 1 132 ? -17.722 9.516 9.559 1.00 87.12 132 LEU A C 1
ATOM 1069 O O . LEU A 1 132 ? -18.643 8.784 9.908 1.00 87.12 132 LEU A O 1
ATOM 1073 N N . ARG A 1 133 ? -17.808 10.845 9.603 1.00 91.44 133 ARG A N 1
ATOM 1074 C CA . ARG A 1 133 ? -19.001 11.620 9.968 1.00 91.44 133 ARG A CA 1
ATOM 1075 C C . ARG A 1 133 ? -19.338 12.584 8.839 1.00 91.44 133 ARG A C 1
ATOM 1077 O O . ARG A 1 133 ? -18.428 13.094 8.186 1.00 91.44 133 ARG A O 1
ATOM 1084 N N . ASP A 1 134 ? -20.612 12.931 8.692 1.00 91.00 134 ASP A N 1
ATOM 1085 C CA . ASP A 1 134 ? -21.072 13.882 7.669 1.00 91.00 134 ASP A CA 1
ATOM 1086 C C . ASP A 1 134 ? -20.316 15.213 7.738 1.00 91.00 134 ASP A C 1
ATOM 1088 O O . ASP A 1 134 ? -19.885 15.753 6.724 1.00 91.00 134 ASP A O 1
ATOM 1092 N N . SER A 1 135 ? -20.057 15.713 8.949 1.00 89.50 135 SER A N 1
ATOM 1093 C CA . SER A 1 135 ? -19.291 16.946 9.150 1.00 89.50 135 SER A CA 1
ATOM 1094 C C . SER A 1 135 ? -17.819 16.827 8.750 1.00 89.50 135 SER A C 1
ATOM 1096 O O . SER A 1 135 ? -17.230 17.824 8.342 1.00 89.50 135 SER A O 1
ATOM 1098 N N . ALA A 1 136 ? -17.214 15.640 8.850 1.00 87.69 136 ALA A N 1
ATOM 1099 C CA . ALA A 1 136 ? -15.854 15.397 8.374 1.00 87.69 136 ALA A CA 1
ATOM 1100 C C . ALA A 1 136 ? -15.815 15.345 6.839 1.00 87.69 136 ALA A C 1
ATOM 1102 O O . ALA A 1 136 ? -14.909 15.906 6.231 1.00 87.69 136 ALA A O 1
ATOM 1103 N N . LEU A 1 137 ? -16.836 14.752 6.212 1.00 86.50 137 LEU A N 1
ATOM 1104 C CA . LEU A 1 137 ? -16.980 14.715 4.755 1.00 86.50 137 LEU A CA 1
ATOM 1105 C C . LEU A 1 137 ? -17.249 16.104 4.163 1.00 86.50 137 LEU A C 1
ATOM 1107 O O . LEU A 1 137 ? -16.612 16.482 3.186 1.00 86.50 137 LEU A O 1
ATOM 1111 N N . LEU A 1 138 ? -18.131 16.900 4.775 1.00 86.88 138 LEU A N 1
ATOM 1112 C CA . LEU A 1 138 ? -18.424 18.270 4.334 1.00 86.88 138 LEU A CA 1
ATOM 1113 C C . LEU A 1 138 ? -17.193 19.187 4.398 1.00 86.88 138 LEU A C 1
ATOM 1115 O O . LEU A 1 138 ? -17.030 20.061 3.544 1.00 86.88 138 LEU A O 1
ATOM 1119 N N . ARG A 1 139 ? -16.292 18.970 5.367 1.00 86.25 139 ARG A N 1
ATOM 1120 C CA . ARG A 1 139 ? -15.020 19.708 5.447 1.00 86.25 139 ARG A CA 1
ATOM 1121 C C . ARG A 1 139 ? -14.115 19.468 4.241 1.00 86.25 139 ARG A C 1
ATOM 1123 O O . ARG A 1 139 ? -13.386 20.384 3.891 1.00 86.25 139 ARG A O 1
ATOM 1130 N N . LEU A 1 140 ? -14.186 18.308 3.578 1.00 83.38 140 LEU A N 1
ATOM 1131 C CA . LEU A 1 140 ? -13.383 18.032 2.375 1.00 83.38 140 LEU A CA 1
ATOM 1132 C C . LEU A 1 140 ? -13.724 18.968 1.206 1.00 83.38 140 LEU A C 1
ATOM 1134 O O . LEU A 1 140 ? -12.883 19.200 0.345 1.00 83.38 140 LEU A O 1
ATOM 1138 N N . PHE A 1 141 ? -14.948 19.501 1.177 1.00 82.88 141 PHE A N 1
ATOM 1139 C CA . PHE A 1 141 ? -15.434 20.407 0.129 1.00 82.88 141 PHE A CA 1
ATOM 1140 C C . PHE A 1 141 ? -15.536 21.858 0.588 1.00 82.88 141 PHE A C 1
ATOM 1142 O O . PHE A 1 141 ? -15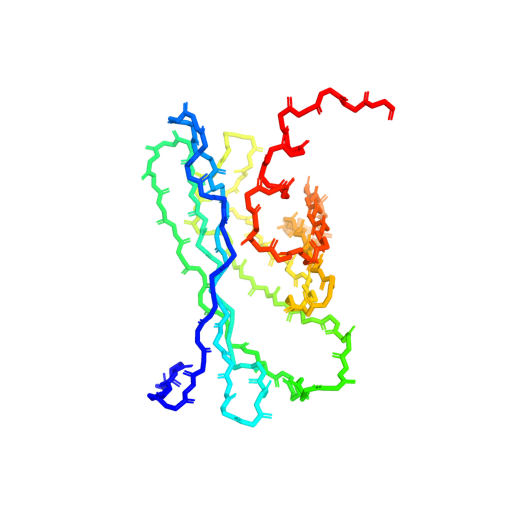.921 22.731 -0.189 1.00 82.88 141 PHE A O 1
ATOM 1149 N N . SER A 1 142 ? -15.233 22.122 1.857 1.00 80.00 142 SER A N 1
ATOM 1150 C CA . SER A 1 142 ? -15.202 23.482 2.372 1.00 80.00 142 SER A CA 1
ATOM 1151 C C . SER A 1 142 ? -13.864 24.104 1.965 1.00 80.00 142 SER A C 1
ATOM 1153 O O . SER A 1 142 ? -12.829 23.491 2.229 1.00 80.00 142 SER A O 1
ATOM 1155 N N . PRO A 1 143 ? -13.836 25.285 1.324 1.00 62.59 143 PRO A N 1
ATOM 1156 C CA . PRO A 1 143 ? -12.578 25.954 1.019 1.00 62.59 143 PRO A CA 1
ATOM 1157 C C . PRO A 1 143 ? -11.807 26.166 2.325 1.00 62.59 143 PRO A C 1
ATOM 1159 O O . PRO A 1 143 ? -12.341 26.749 3.273 1.00 62.59 143 PRO A O 1
ATOM 1162 N N . CYS A 1 144 ? -10.577 25.647 2.385 1.00 59.41 144 CYS A N 1
ATOM 1163 C CA . CYS A 1 144 ? -9.667 25.892 3.497 1.00 59.41 144 CYS A CA 1
ATOM 1164 C C . CYS A 1 144 ? -9.569 27.408 3.724 1.00 59.41 144 CYS A C 1
ATOM 1166 O O . CYS A 1 144 ? -9.250 28.149 2.793 1.00 59.41 144 CYS A O 1
ATOM 1168 N N . ARG A 1 1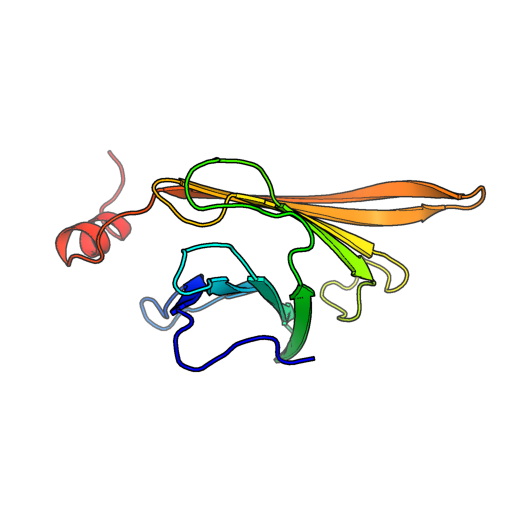45 ? -9.870 27.860 4.941 1.00 41.78 145 ARG A N 1
ATOM 1169 C CA . ARG A 1 145 ? -9.375 29.143 5.444 1.00 41.78 145 ARG A CA 1
ATOM 1170 C C . ARG A 1 145 ? -7.978 28.951 6.003 1.00 41.78 145 ARG A C 1
ATOM 1172 O O . ARG A 1 145 ? -7.749 27.870 6.591 1.00 41.78 145 ARG A O 1
#

Foldseek 3Di:
DDLADPLWDKDKDADDQDPNDGDPQWIKIWTAHNQGFTFWIWIWGAAPVGDIDIDIGTQPDRPGPPDQAWGWDKDQQPDDRDPVDDSQWMWIWTWRPDDQKIKIKIWIWHQDPPRDIDGPDIDIDIDGDDPPDPVVVVVVVDPDD